Protein AF-A0A7S1EY66-F1 (afdb_monomer)

Secondary structure (DSSP, 8-state):
------SSS-----S-PPPHHHHHHHHHHT-SSGGGSPPHHHHTT-HHHHSSPPPHHHHHHHHHHHHHS--THHHHHHHHHHHHHHHHHHHHHHHHTTS-HHHHHHHHHHHHHHHHHHHHHHHHHHHHHHHHHH---PPTTEEEEEETTTTEEEEEETTT--EE-

InterPro domains:
  IPR001202 WW domain [PF00397] (139-165)
  IPR001202 WW domain [PS50020] (136-165)
  IPR001202 WW domain [cd00201] (139-165)
  IPR036020 WW domain superfamily [SSF51045] (133-165)

Structure (mmCIF, N/CA/C/O backbone):
data_AF-A0A7S1EY66-F1
#
_entry.id   AF-A0A7S1EY66-F1
#
loop_
_atom_site.group_PDB
_atom_site.id
_atom_site.type_symbol
_atom_site.label_atom_id
_atom_site.label_alt_id
_atom_site.label_comp_id
_atom_site.label_asym_id
_atom_site.label_entity_id
_atom_site.label_seq_id
_atom_site.pdbx_PDB_ins_code
_atom_site.Cartn_x
_atom_site.Cartn_y
_atom_site.Cartn_z
_atom_site.occupancy
_atom_site.B_iso_or_equiv
_atom_site.auth_seq_id
_atom_site.auth_comp_id
_atom_site.auth_asym_id
_atom_site.auth_atom_id
_atom_site.pdbx_PDB_model_num
ATOM 1 N N . ARG A 1 1 ? 8.248 25.871 8.140 1.00 44.91 1 ARG A N 1
ATOM 2 C CA . ARG A 1 1 ? 7.640 24.522 8.060 1.00 44.91 1 ARG A CA 1
ATOM 3 C C . ARG A 1 1 ? 8.169 23.702 9.238 1.00 44.91 1 ARG A C 1
ATOM 5 O O . ARG A 1 1 ? 9.308 23.267 9.178 1.00 44.91 1 ARG A O 1
ATOM 12 N N . ARG A 1 2 ? 7.429 23.618 10.353 1.00 37.56 2 ARG A N 1
ATOM 13 C CA . ARG A 1 2 ? 7.789 22.780 11.513 1.00 37.56 2 ARG A CA 1
ATOM 14 C C . ARG A 1 2 ? 6.821 21.605 11.521 1.00 37.56 2 ARG A C 1
ATOM 16 O O . ARG A 1 2 ? 5.632 21.820 11.729 1.00 37.56 2 ARG A O 1
ATOM 23 N N . TYR A 1 3 ? 7.317 20.418 11.208 1.00 44.78 3 TYR A N 1
ATOM 24 C CA . TYR A 1 3 ? 6.538 19.188 11.279 1.00 44.78 3 TYR A CA 1
ATOM 25 C C . TYR A 1 3 ? 6.654 18.614 12.699 1.00 44.78 3 TYR A C 1
ATOM 27 O O . TYR A 1 3 ? 7.705 18.726 13.323 1.00 44.78 3 TYR A O 1
ATOM 35 N N . PHE A 1 4 ? 5.522 18.107 13.187 1.00 41.47 4 PHE A N 1
ATOM 36 C CA . PHE A 1 4 ? 5.241 17.365 14.421 1.00 41.47 4 PHE A CA 1
ATOM 37 C C . PHE A 1 4 ? 6.438 17.034 15.330 1.00 41.47 4 PHE A C 1
ATOM 39 O O . PHE A 1 4 ? 7.284 16.210 14.998 1.00 41.47 4 PHE A O 1
ATOM 46 N N . VAL A 1 5 ? 6.448 17.641 16.520 1.00 44.03 5 VAL A N 1
ATOM 47 C CA . VAL A 1 5 ? 7.395 17.350 17.606 1.00 44.03 5 VAL A CA 1
ATOM 48 C C . VAL A 1 5 ? 6.599 16.847 18.811 1.00 44.03 5 VAL A C 1
ATOM 50 O O . VAL A 1 5 ? 6.367 17.594 19.755 1.00 44.03 5 VAL A O 1
ATOM 53 N N . SER A 1 6 ? 6.119 15.604 18.783 1.00 43.25 6 SER A N 1
ATOM 54 C CA . SER A 1 6 ? 5.822 14.885 20.030 1.00 43.25 6 SER A CA 1
ATOM 55 C C . SER A 1 6 ? 5.892 13.366 19.806 1.00 43.25 6 SER A C 1
ATOM 57 O O . SER A 1 6 ? 5.181 12.812 18.975 1.00 43.25 6 SER A O 1
ATOM 59 N N . GLY A 1 7 ? 6.823 12.714 20.511 1.00 45.84 7 GLY A N 1
ATOM 60 C CA . GLY A 1 7 ? 7.155 11.286 20.397 1.00 45.84 7 GLY A CA 1
ATOM 61 C C . GLY A 1 7 ? 8.660 11.076 20.194 1.00 45.84 7 GLY A C 1
ATOM 62 O O . GLY A 1 7 ? 9.190 11.483 19.169 1.00 45.84 7 GLY A O 1
ATOM 63 N N . GLU A 1 8 ? 9.343 10.537 21.211 1.00 49.53 8 GLU A N 1
ATOM 64 C CA . GLU A 1 8 ? 10.770 10.147 21.278 1.00 49.53 8 GLU A CA 1
ATOM 65 C C . GLU A 1 8 ? 11.685 10.564 20.109 1.00 49.53 8 GLU A C 1
ATOM 67 O O . GLU A 1 8 ? 12.127 9.742 19.313 1.00 49.53 8 GLU A O 1
ATOM 72 N N . GLY A 1 9 ? 12.014 11.860 20.055 1.00 50.16 9 GLY A N 1
ATOM 73 C CA . GLY A 1 9 ? 13.365 12.391 19.801 1.00 50.16 9 GLY A CA 1
ATOM 74 C C . GLY A 1 9 ? 14.103 12.037 18.505 1.00 50.16 9 GLY A C 1
ATOM 75 O O . GLY A 1 9 ? 15.208 12.529 18.300 1.00 50.16 9 GLY A O 1
ATOM 76 N N . SER A 1 10 ? 13.522 11.245 17.618 1.00 46.28 10 SER A N 1
ATOM 77 C CA . SER A 1 10 ? 14.057 10.939 16.304 1.00 46.28 10 SER A CA 1
ATOM 78 C C . SER A 1 10 ? 13.046 11.475 15.312 1.00 46.28 10 SER A C 1
ATOM 80 O O . SER A 1 10 ? 11.992 10.870 15.121 1.00 46.28 10 SER A O 1
ATOM 82 N N . CYS A 1 11 ? 13.338 12.609 14.665 1.00 49.66 11 CYS A N 1
ATOM 83 C CA . CYS A 1 11 ? 12.651 12.926 13.417 1.00 49.66 11 CYS A CA 1
ATOM 84 C C . CYS A 1 11 ? 12.774 11.670 12.563 1.00 49.66 11 CYS A C 1
ATOM 86 O O . CYS A 1 11 ? 13.903 11.268 12.270 1.00 49.66 11 CYS A O 1
ATOM 88 N N . ALA A 1 12 ? 11.652 11.017 12.238 1.00 48.66 12 ALA A N 1
ATOM 89 C CA . ALA A 1 12 ? 11.673 9.894 11.323 1.00 48.66 12 ALA A CA 1
ATOM 90 C C . ALA A 1 12 ? 12.436 10.395 10.104 1.00 48.66 12 ALA A C 1
ATOM 92 O O . ALA A 1 12 ? 11.969 11.308 9.415 1.00 48.66 12 ALA A O 1
ATOM 93 N N . ASN A 1 13 ? 13.654 9.880 9.915 1.00 46.34 13 ASN A N 1
ATOM 94 C CA . ASN A 1 13 ? 14.534 10.256 8.822 1.00 46.34 13 ASN A CA 1
ATOM 95 C C . ASN A 1 13 ? 13.969 9.578 7.576 1.00 46.34 13 ASN A C 1
ATOM 97 O O . ASN A 1 13 ? 14.531 8.652 6.994 1.00 46.34 13 ASN A O 1
ATOM 101 N N . SER A 1 14 ? 12.744 9.972 7.250 1.00 53.84 14 SER A N 1
ATOM 102 C CA . SER A 1 14 ? 12.086 9.624 6.030 1.00 53.84 14 SER A CA 1
ATOM 103 C C . SER A 1 14 ? 12.863 10.413 4.998 1.00 53.84 14 SER A C 1
ATOM 105 O O . SER A 1 14 ? 12.730 11.624 4.858 1.00 53.84 14 SER A O 1
ATOM 107 N N . LYS A 1 15 ? 13.690 9.703 4.236 1.00 58.53 15 LYS A N 1
ATOM 108 C CA . LYS A 1 15 ? 14.275 10.196 2.981 1.00 58.53 15 LYS A CA 1
ATOM 109 C C . LYS A 1 15 ? 13.200 10.646 1.966 1.00 58.53 15 LYS A C 1
ATOM 111 O O . LYS A 1 15 ? 13.515 10.927 0.817 1.00 58.53 15 LYS A O 1
ATOM 116 N N . PHE A 1 16 ? 11.933 10.664 2.371 1.00 61.19 16 PHE A N 1
ATOM 117 C CA . PHE A 1 16 ? 10.742 10.809 1.570 1.00 61.19 16 PHE A CA 1
ATOM 118 C C . PHE A 1 16 ? 9.859 11.845 2.253 1.00 61.19 16 PHE A C 1
ATOM 120 O O . PHE A 1 16 ? 9.247 11.584 3.285 1.00 61.19 16 PHE A O 1
ATOM 127 N N . VAL A 1 17 ? 9.822 13.033 1.667 1.00 70.94 17 VAL A N 1
ATOM 128 C CA . VAL A 1 17 ? 8.872 14.076 2.041 1.00 70.94 17 VAL A CA 1
ATOM 129 C C . VAL A 1 17 ? 7.614 13.850 1.207 1.00 70.94 17 VAL A C 1
ATOM 131 O O . VAL A 1 17 ? 7.711 13.613 0.002 1.00 70.94 17 VAL A O 1
ATOM 134 N N . LEU A 1 18 ? 6.438 13.890 1.836 1.00 79.75 18 LEU A N 1
ATOM 135 C CA . LEU A 1 18 ? 5.172 13.870 1.101 1.00 79.75 18 LEU A CA 1
ATOM 136 C C . LEU A 1 18 ? 5.072 15.133 0.233 1.00 79.75 18 LEU A C 1
ATOM 138 O O . LEU A 1 18 ? 5.366 16.235 0.701 1.00 79.75 18 LEU A O 1
ATOM 142 N N . THR A 1 19 ? 4.672 14.969 -1.024 1.00 84.00 19 THR A N 1
ATOM 143 C CA . THR A 1 19 ? 4.481 16.074 -1.971 1.00 84.00 19 THR A CA 1
ATOM 144 C C . THR A 1 19 ? 3.269 16.924 -1.585 1.00 84.00 19 THR A C 1
ATOM 146 O O . THR A 1 19 ? 2.367 16.457 -0.887 1.00 84.00 19 THR A O 1
ATOM 149 N N . GLU A 1 20 ? 3.212 18.173 -2.053 1.00 89.06 20 GLU A N 1
ATOM 150 C CA . GLU A 1 20 ? 2.045 19.048 -1.838 1.00 89.06 20 GLU A CA 1
ATOM 151 C C . GLU A 1 20 ? 0.770 18.427 -2.435 1.00 89.06 20 GLU A C 1
ATOM 153 O O . GLU A 1 20 ? -0.264 18.391 -1.774 1.00 89.06 20 GLU A O 1
ATOM 158 N N . SER A 1 21 ? 0.897 17.759 -3.588 1.00 89.31 21 SER A N 1
ATOM 159 C CA . SER A 1 21 ? -0.175 16.980 -4.219 1.00 89.31 21 SER A CA 1
ATOM 160 C C . SER A 1 21 ? -0.732 15.859 -3.324 1.00 89.31 21 SER A C 1
ATOM 162 O O . SER A 1 21 ? -1.913 15.527 -3.411 1.00 89.31 21 SER A O 1
ATOM 164 N N . CYS A 1 22 ? 0.078 15.279 -2.431 1.00 89.31 22 CYS A N 1
ATOM 165 C CA . CYS A 1 22 ? -0.399 14.295 -1.457 1.00 89.31 22 CYS A CA 1
ATOM 166 C C . CYS A 1 22 ? -1.317 14.946 -0.417 1.00 89.31 22 CYS A C 1
ATOM 168 O O . CYS A 1 22 ? -2.377 14.414 -0.090 1.00 89.31 22 CYS A O 1
ATOM 170 N N . PHE A 1 23 ? -0.925 16.115 0.094 1.00 92.00 23 PHE A N 1
ATOM 171 C CA . PHE A 1 23 ? -1.721 16.841 1.080 1.00 92.00 23 PHE A CA 1
ATOM 172 C C . PHE A 1 23 ? -3.028 17.364 0.485 1.00 92.00 23 PHE A C 1
ATOM 174 O O . PHE A 1 23 ? -4.051 17.289 1.161 1.00 92.00 23 PHE A O 1
ATOM 181 N N . ASP A 1 24 ? -3.024 17.798 -0.776 1.00 93.69 24 ASP A N 1
ATOM 182 C CA . ASP A 1 24 ? -4.243 18.198 -1.487 1.00 93.69 24 ASP A CA 1
ATOM 183 C C . ASP A 1 24 ? -5.232 17.029 -1.617 1.00 93.69 24 ASP A C 1
ATOM 185 O O . ASP A 1 24 ? -6.419 17.165 -1.299 1.00 93.69 24 ASP A O 1
ATOM 189 N N . LEU A 1 25 ? -4.732 15.843 -1.990 1.00 94.12 25 LEU A N 1
ATOM 190 C CA . LEU A 1 25 ? -5.535 14.621 -2.057 1.00 94.12 25 LEU A CA 1
ATOM 191 C C . LEU A 1 25 ? -6.147 14.277 -0.690 1.00 94.12 25 LEU A C 1
ATOM 193 O O . LEU A 1 25 ? -7.350 14.018 -0.586 1.00 94.12 25 LEU A O 1
ATOM 197 N N . LEU A 1 26 ? -5.324 14.284 0.364 1.00 94.25 26 LEU A N 1
ATOM 198 C CA . LEU A 1 26 ? -5.771 13.995 1.729 1.00 94.25 26 LEU A CA 1
ATOM 199 C C . LEU A 1 26 ? -6.780 15.035 2.229 1.00 94.25 26 LEU A C 1
ATOM 201 O O . LEU A 1 26 ? -7.754 14.668 2.884 1.00 94.25 26 LEU A O 1
ATOM 205 N N . GLY A 1 27 ? -6.596 16.310 1.884 1.00 95.31 27 GLY A N 1
ATOM 206 C CA . GLY A 1 27 ? -7.533 17.384 2.207 1.00 95.31 27 GLY A CA 1
ATOM 207 C C . GLY A 1 27 ? -8.917 17.146 1.603 1.00 95.31 27 GLY A C 1
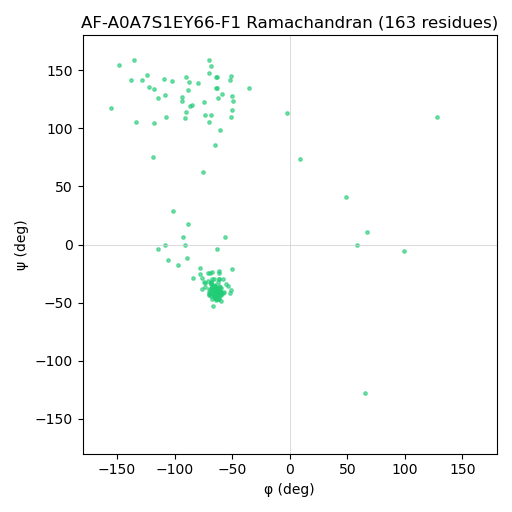ATOM 208 O O . GLY A 1 27 ? -9.924 17.271 2.300 1.00 95.31 27 GLY A O 1
ATOM 209 N N . GLY A 1 28 ? -8.978 16.713 0.340 1.00 94.94 28 GLY A N 1
ATOM 210 C CA . GLY A 1 28 ? -10.239 16.333 -0.305 1.00 94.94 28 GLY A CA 1
ATOM 211 C C . GLY A 1 28 ? -10.901 15.113 0.347 1.00 94.94 28 GLY A C 1
ATOM 212 O O . GLY A 1 28 ? -12.114 15.099 0.570 1.00 94.94 28 GLY A O 1
ATOM 213 N N . LEU A 1 29 ? -10.112 14.093 0.696 1.00 95.56 29 LEU A N 1
ATOM 214 C CA . LEU A 1 29 ? -10.599 12.879 1.363 1.00 95.56 29 LEU A CA 1
ATOM 215 C C . LEU A 1 29 ? -11.179 13.153 2.753 1.00 95.56 29 LEU A C 1
A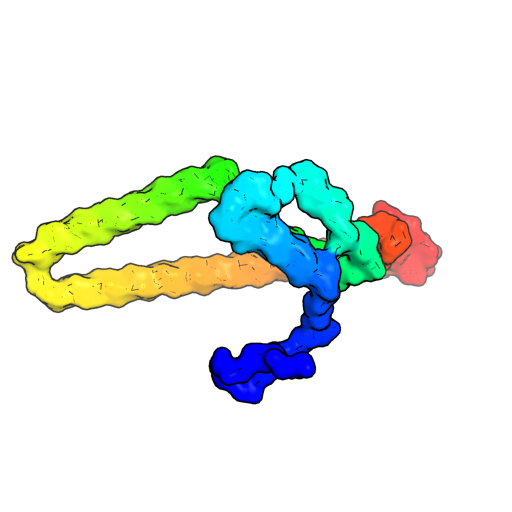TOM 217 O O . LEU A 1 29 ? -12.252 12.642 3.086 1.00 95.56 29 LEU A O 1
ATOM 221 N N . PHE A 1 30 ? -10.488 13.971 3.546 1.00 95.94 30 PHE A N 1
ATOM 222 C CA . PHE A 1 30 ? -10.850 14.276 4.929 1.00 95.94 30 PHE A CA 1
ATOM 223 C C . PHE A 1 30 ? -11.810 15.461 5.077 1.00 95.94 30 PHE A C 1
ATOM 225 O O . PHE A 1 30 ? -11.984 15.979 6.180 1.00 95.94 30 PHE A O 1
ATOM 232 N N . SER A 1 31 ? -12.492 15.861 4.001 1.00 95.12 31 SER A N 1
ATOM 233 C CA . SER A 1 31 ? -13.578 16.835 4.100 1.00 95.12 31 SER A CA 1
ATOM 234 C C . SER A 1 31 ? -14.680 16.334 5.047 1.00 95.12 31 SER A C 1
ATOM 236 O O . SER A 1 31 ? -15.164 15.198 4.928 1.00 95.12 31 SER A O 1
ATOM 238 N N . LEU A 1 32 ? -15.062 17.196 6.000 1.00 94.94 32 LEU A N 1
ATOM 239 C CA . LEU A 1 32 ? -16.105 16.930 6.998 1.00 94.94 32 LEU A CA 1
ATOM 240 C C . LEU A 1 32 ? -17.496 16.851 6.364 1.00 94.94 32 LEU A C 1
ATOM 242 O O . LEU A 1 32 ? -18.345 16.099 6.835 1.00 94.94 32 LEU A O 1
ATOM 246 N N . CYS A 1 33 ? -17.724 17.612 5.292 1.00 96.50 33 CYS A N 1
ATOM 247 C CA . CYS A 1 33 ? -18.972 17.569 4.545 1.00 96.50 33 CYS A CA 1
ATOM 248 C C . CYS A 1 33 ? -18.896 16.465 3.476 1.00 96.50 33 CYS A C 1
ATOM 250 O O . CYS A 1 33 ? -18.055 16.558 2.574 1.00 96.50 33 CYS A O 1
ATOM 252 N N . PRO A 1 34 ? -19.775 15.447 3.516 1.00 95.94 34 PRO A N 1
ATOM 253 C CA . PRO A 1 34 ? -19.770 14.367 2.531 1.00 95.94 34 PRO A CA 1
ATOM 254 C C . PRO A 1 34 ? -20.027 14.851 1.101 1.00 95.94 34 PRO A C 1
ATOM 256 O O . PRO A 1 34 ? -19.510 14.257 0.160 1.00 95.94 34 PRO A O 1
ATOM 259 N N . GLU A 1 35 ? -20.791 15.934 0.936 1.00 96.19 35 GLU A N 1
ATOM 260 C CA . GLU A 1 35 ? -21.136 16.493 -0.378 1.00 96.19 35 GLU A CA 1
ATOM 261 C C . GLU A 1 35 ? -19.924 17.089 -1.103 1.00 96.19 35 GLU A C 1
ATOM 263 O O . GLU A 1 35 ? -19.856 17.046 -2.328 1.00 96.19 35 GLU A O 1
ATOM 268 N N . TYR A 1 36 ? -18.941 17.590 -0.350 1.00 95.25 36 TYR A N 1
ATOM 269 C CA . TYR A 1 36 ? -17.693 18.126 -0.899 1.00 95.25 36 TYR A CA 1
ATOM 270 C C . TYR A 1 36 ? -16.590 17.073 -1.013 1.00 95.25 36 TYR A C 1
ATOM 272 O O . TYR A 1 36 ? -15.486 17.391 -1.456 1.00 95.25 36 TYR A O 1
ATOM 280 N N . ARG A 1 37 ? -16.848 15.823 -0.607 1.00 97.44 37 ARG A N 1
ATOM 281 C CA . ARG A 1 37 ? -15.866 14.752 -0.752 1.00 97.44 37 ARG A CA 1
ATOM 282 C C . ARG A 1 37 ? -15.797 14.336 -2.228 1.00 97.44 37 ARG A C 1
ATOM 284 O O . ARG A 1 37 ? -16.814 13.909 -2.779 1.00 97.44 37 ARG A O 1
ATOM 291 N N . PRO A 1 38 ? -14.618 14.394 -2.873 1.00 95.88 38 PRO A N 1
ATOM 292 C CA . PRO A 1 38 ? -14.490 13.993 -4.265 1.00 95.88 38 PRO A CA 1
ATOM 293 C C . PRO A 1 38 ? -14.820 12.510 -4.421 1.00 95.88 38 PRO A C 1
ATOM 295 O O . PRO A 1 38 ? -14.484 11.691 -3.558 1.00 95.88 38 PRO A O 1
ATOM 298 N N . ARG A 1 39 ? -15.446 12.142 -5.542 1.00 97.00 39 ARG A N 1
ATOM 299 C CA . ARG A 1 39 ? -15.782 10.739 -5.811 1.00 97.00 39 ARG A CA 1
ATOM 300 C C . ARG A 1 39 ? -14.513 9.928 -6.052 1.00 97.00 39 ARG A C 1
ATOM 302 O O . ARG A 1 39 ? -13.533 10.442 -6.584 1.00 97.00 39 ARG A O 1
ATOM 309 N N . ALA A 1 40 ? -14.565 8.624 -5.779 1.00 93.38 40 ALA A N 1
ATOM 310 C CA . ALA A 1 40 ? -13.422 7.727 -5.981 1.00 93.38 40 ALA A CA 1
ATOM 311 C C . ALA A 1 40 ? -12.817 7.837 -7.397 1.00 93.38 40 ALA A C 1
ATOM 313 O O . ALA A 1 40 ? -11.603 7.927 -7.546 1.00 93.38 40 ALA A O 1
ATOM 314 N N . ARG A 1 41 ? -13.662 7.926 -8.436 1.00 92.44 41 ARG A N 1
ATOM 315 C CA . ARG A 1 41 ? -13.217 8.095 -9.833 1.00 92.44 41 ARG A CA 1
ATOM 316 C C . ARG A 1 41 ? -12.437 9.393 -10.081 1.00 92.44 41 ARG A C 1
ATOM 318 O O . ARG A 1 41 ? -11.538 9.406 -10.907 1.00 92.44 41 ARG A O 1
ATOM 325 N N . GLU A 1 42 ? -12.807 10.480 -9.405 1.00 93.94 42 GLU A N 1
ATOM 326 C CA . GLU A 1 42 ? -12.163 11.790 -9.557 1.00 93.94 42 GLU A CA 1
ATOM 327 C C . GLU A 1 42 ? -10.818 11.788 -8.835 1.00 93.94 42 GLU A C 1
ATOM 329 O O . GLU A 1 42 ? -9.833 12.287 -9.368 1.00 93.94 42 GLU A O 1
ATOM 334 N N . GLN A 1 43 ? -10.750 11.132 -7.676 1.00 92.88 43 GLN A N 1
ATOM 335 C CA . GLN A 1 43 ? -9.503 10.988 -6.933 1.00 92.88 43 GLN A CA 1
ATOM 336 C C . GLN A 1 43 ? -8.476 10.100 -7.626 1.00 92.88 43 GLN A C 1
ATOM 338 O O . GLN A 1 43 ? -7.289 10.391 -7.548 1.00 92.88 43 GLN A O 1
ATOM 343 N N . LEU A 1 44 ? -8.901 9.055 -8.342 1.00 88.38 44 LEU A N 1
ATOM 344 C CA . LEU A 1 44 ? -7.976 8.235 -9.134 1.00 88.38 44 LEU A CA 1
ATOM 345 C C . LEU A 1 44 ? -7.265 9.038 -10.236 1.00 88.38 44 LEU A C 1
ATOM 347 O O . LEU A 1 44 ? -6.177 8.655 -10.657 1.00 88.38 44 LEU A O 1
ATOM 351 N N . ASN A 1 45 ? -7.845 10.164 -10.661 1.00 92.31 45 ASN A N 1
ATOM 352 C CA . ASN A 1 45 ? -7.244 11.089 -11.621 1.00 92.31 45 ASN A CA 1
ATOM 353 C C . ASN A 1 45 ? -6.452 12.225 -10.945 1.00 92.31 45 ASN A C 1
ATOM 355 O O . ASN A 1 45 ? -6.032 13.159 -11.626 1.00 92.31 45 ASN A O 1
ATOM 359 N N . HIS A 1 46 ? -6.272 12.190 -9.619 1.00 93.81 46 HIS A N 1
ATOM 360 C CA . HIS A 1 46 ? -5.551 13.232 -8.891 1.00 93.81 46 HIS A CA 1
ATOM 361 C C . HIS A 1 46 ? -4.078 13.284 -9.316 1.00 93.81 46 HIS A C 1
ATOM 363 O O . HIS A 1 46 ? -3.442 12.251 -9.539 1.00 93.81 46 HIS A O 1
ATOM 369 N N . THR A 1 47 ? -3.512 14.493 -9.364 1.00 90.94 47 THR A N 1
ATOM 370 C CA . THR A 1 47 ? -2.129 14.748 -9.805 1.00 90.94 47 THR A CA 1
ATOM 371 C C . THR A 1 47 ? -1.108 13.909 -9.045 1.00 90.94 47 THR A C 1
ATOM 373 O O . THR A 1 47 ? -0.172 13.396 -9.652 1.00 90.94 47 THR A O 1
ATOM 376 N N . TRP A 1 48 ? -1.351 13.676 -7.754 1.00 88.38 48 TRP A N 1
ATOM 377 C CA . TRP A 1 48 ? -0.553 12.796 -6.895 1.00 88.38 48 TRP A CA 1
ATOM 378 C C . TRP A 1 48 ? -0.311 11.395 -7.484 1.00 88.38 48 TRP A C 1
ATOM 380 O O . TRP A 1 48 ? 0.795 10.874 -7.387 1.00 88.38 48 TRP A O 1
ATOM 390 N N . PHE A 1 49 ? -1.307 10.792 -8.146 1.00 85.56 49 PHE A N 1
ATOM 391 C CA . PHE A 1 49 ? -1.156 9.473 -8.778 1.00 85.56 49 PHE A CA 1
ATOM 392 C C . PHE A 1 49 ? -0.399 9.526 -10.111 1.00 85.56 49 PHE A C 1
ATOM 394 O O . PHE A 1 49 ? 0.117 8.510 -10.579 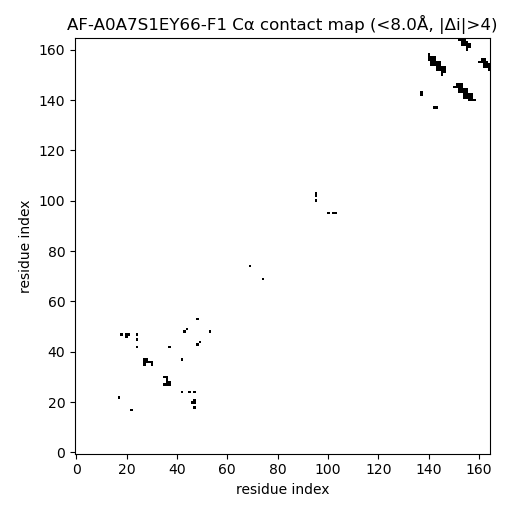1.00 85.56 49 PHE A O 1
ATOM 401 N N . THR A 1 50 ? -0.342 10.701 -10.737 1.00 82.75 50 THR A N 1
ATOM 402 C CA . THR A 1 50 ? 0.329 10.920 -12.028 1.00 82.75 50 THR A CA 1
ATOM 403 C C . THR A 1 50 ? 1.748 11.471 -11.886 1.00 82.75 50 THR A C 1
ATOM 405 O O . THR A 1 50 ? 2.539 11.374 -12.827 1.00 82.75 50 THR A O 1
ATOM 408 N N . GLU A 1 51 ? 2.090 12.024 -10.721 1.00 79.19 51 GLU A N 1
ATOM 409 C CA . GLU A 1 51 ? 3.397 12.603 -10.430 1.00 79.19 51 GLU A CA 1
ATOM 410 C C . GLU A 1 51 ? 4.456 11.489 -10.376 1.00 79.19 51 GLU A C 1
ATOM 412 O O . GLU A 1 51 ? 4.453 10.612 -9.509 1.00 79.19 51 GLU A O 1
ATOM 417 N N . LYS A 1 52 ? 5.359 11.478 -11.364 1.00 69.75 52 LYS A N 1
ATOM 418 C CA . LYS A 1 52 ? 6.527 10.593 -11.369 1.00 69.75 52 LYS A CA 1
ATOM 419 C C . LYS A 1 52 ? 7.712 11.286 -10.682 1.00 69.75 52 LYS A C 1
ATOM 421 O O . LYS A 1 52 ? 7.931 12.464 -10.946 1.00 69.75 52 LYS A O 1
ATOM 426 N N . PRO A 1 53 ? 8.561 10.544 -9.950 1.00 62.38 53 PRO A N 1
ATOM 427 C CA . PRO A 1 53 ? 8.440 9.123 -9.645 1.00 62.38 53 PRO A CA 1
ATOM 428 C C . PRO A 1 53 ? 7.732 8.898 -8.302 1.00 62.38 53 PRO A C 1
ATOM 430 O O . PRO A 1 53 ? 8.199 9.371 -7.268 1.00 62.38 53 PRO A O 1
ATOM 433 N N . MET A 1 54 ? 6.676 8.069 -8.293 1.00 63.00 54 MET A N 1
ATOM 434 C CA . MET A 1 54 ? 6.358 7.322 -7.073 1.00 63.00 54 MET A CA 1
ATOM 435 C C . MET A 1 54 ? 7.654 6.638 -6.621 1.00 63.00 54 MET A C 1
ATOM 437 O O . MET A 1 54 ? 8.283 5.969 -7.452 1.00 63.00 54 MET A O 1
ATOM 441 N N . PRO A 1 55 ? 8.074 6.805 -5.359 1.00 68.25 55 PRO A N 1
ATOM 442 C CA . PRO A 1 55 ? 9.305 6.200 -4.879 1.00 68.25 55 PRO A CA 1
ATOM 443 C C . PRO A 1 55 ? 9.331 4.701 -5.187 1.00 68.25 55 PRO A C 1
ATOM 445 O O . PRO A 1 55 ? 8.303 4.034 -5.071 1.00 68.25 55 PRO A O 1
ATOM 448 N N . GLU A 1 56 ? 10.488 4.150 -5.561 1.00 63.16 56 GLU A N 1
ATOM 449 C CA . GLU A 1 56 ? 10.598 2.725 -5.922 1.00 63.16 56 GLU A CA 1
ATOM 450 C C . GLU A 1 56 ? 10.081 1.802 -4.806 1.00 63.16 56 GLU A C 1
ATOM 452 O O . GLU A 1 56 ? 9.404 0.813 -5.087 1.00 63.16 56 GLU A O 1
ATOM 457 N N . TRP A 1 57 ? 10.268 2.198 -3.538 1.00 68.44 57 TRP A N 1
ATOM 458 C CA . TRP A 1 57 ? 9.747 1.469 -2.377 1.00 68.44 57 TRP A CA 1
ATOM 459 C C . TRP A 1 57 ? 8.223 1.365 -2.346 1.00 68.44 57 TRP A C 1
ATOM 461 O O . TRP A 1 57 ? 7.696 0.447 -1.726 1.00 68.44 57 TRP A O 1
ATOM 471 N N . HIS A 1 58 ? 7.497 2.279 -2.991 1.00 68.00 58 HIS A N 1
ATOM 472 C CA . HIS A 1 58 ? 6.040 2.299 -2.958 1.00 68.00 58 HIS A CA 1
ATOM 473 C C . HIS A 1 58 ? 5.471 1.037 -3.618 1.00 68.00 58 HIS A C 1
ATOM 475 O O . HIS A 1 58 ? 4.581 0.400 -3.065 1.00 68.00 58 HIS A O 1
ATOM 481 N N . LYS A 1 59 ? 6.034 0.601 -4.753 1.00 68.50 59 LYS A N 1
ATOM 482 C CA . LYS A 1 59 ? 5.600 -0.639 -5.418 1.00 68.50 59 LYS A CA 1
ATOM 483 C C . LYS A 1 59 ? 5.830 -1.863 -4.534 1.00 68.50 59 LYS A C 1
ATOM 485 O O . LYS A 1 59 ? 4.916 -2.665 -4.360 1.00 68.50 59 LYS A O 1
ATOM 490 N N . ASP A 1 60 ? 7.016 -1.965 -3.942 1.00 67.94 60 ASP A N 1
ATOM 491 C CA . ASP A 1 60 ? 7.391 -3.104 -3.100 1.00 67.94 60 ASP A CA 1
ATOM 492 C C . ASP A 1 60 ? 6.602 -3.135 -1.789 1.00 67.94 60 ASP A C 1
ATOM 494 O O . ASP A 1 60 ? 6.194 -4.200 -1.329 1.00 67.94 60 ASP A O 1
ATOM 498 N N . HIS A 1 61 ? 6.352 -1.970 -1.189 1.00 68.81 61 HIS A N 1
ATOM 499 C CA . HIS A 1 61 ? 5.581 -1.858 0.041 1.00 68.81 61 HIS A CA 1
ATOM 500 C C . HIS A 1 61 ? 4.120 -2.240 -0.189 1.00 68.81 61 HIS A C 1
ATOM 502 O O . HIS A 1 61 ? 3.595 -3.074 0.543 1.00 68.81 61 HIS A O 1
ATOM 508 N N . TRP A 1 62 ? 3.480 -1.729 -1.245 1.00 66.56 62 TRP A N 1
ATOM 509 C CA . TRP A 1 62 ? 2.114 -2.138 -1.573 1.00 66.56 62 TRP A CA 1
ATOM 510 C C . TRP A 1 62 ? 2.033 -3.610 -1.975 1.00 66.56 62 TRP A C 1
ATOM 512 O O . TRP A 1 62 ? 1.072 -4.270 -1.593 1.00 66.56 62 TRP A O 1
ATOM 522 N N . ALA A 1 63 ? 3.030 -4.165 -2.669 1.00 70.94 63 ALA A N 1
ATOM 523 C CA . ALA A 1 63 ? 3.073 -5.598 -2.966 1.00 70.94 63 ALA A CA 1
ATOM 524 C C . ALA A 1 63 ? 3.132 -6.451 -1.685 1.00 70.94 63 ALA A C 1
ATOM 526 O O . ALA A 1 63 ? 2.383 -7.418 -1.564 1.00 70.94 63 ALA A O 1
ATOM 527 N N . LYS A 1 64 ? 3.951 -6.058 -0.700 1.00 69.88 64 LYS A N 1
ATOM 528 C CA . LYS A 1 64 ? 4.026 -6.734 0.607 1.00 69.88 64 LYS A CA 1
ATOM 529 C C . LYS A 1 64 ? 2.731 -6.583 1.403 1.00 69.88 64 LYS A C 1
ATOM 531 O O . LYS A 1 64 ? 2.114 -7.582 1.755 1.00 69.88 64 LYS A O 1
ATOM 536 N N . VAL A 1 65 ? 2.249 -5.355 1.584 1.00 67.50 65 VAL A N 1
ATOM 537 C CA . VAL A 1 65 ? 1.029 -5.068 2.357 1.00 67.50 65 VAL A CA 1
ATOM 538 C C . VAL A 1 65 ? -0.194 -5.750 1.741 1.00 67.50 65 VAL A C 1
ATOM 540 O O . VAL A 1 65 ? -1.021 -6.311 2.449 1.00 67.50 65 VAL A O 1
ATOM 543 N N . THR A 1 66 ? -0.314 -5.773 0.412 1.00 64.88 66 THR A N 1
ATOM 544 C CA . THR A 1 66 ? -1.435 -6.469 -0.240 1.00 64.88 66 THR A CA 1
ATOM 545 C C . THR A 1 66 ? -1.347 -7.988 -0.156 1.00 64.88 66 THR A C 1
ATOM 547 O O . THR A 1 66 ? -2.395 -8.626 -0.220 1.00 64.88 66 THR A O 1
ATOM 550 N N . SER A 1 67 ? -0.148 -8.557 0.009 1.00 68.56 67 SER A N 1
ATOM 551 C CA . SER A 1 67 ? 0.032 -9.986 0.290 1.00 68.56 67 SER A CA 1
ATOM 552 C C . SER A 1 67 ? -0.247 -10.352 1.751 1.00 68.56 67 SER A C 1
ATOM 554 O O . SER A 1 67 ? -0.632 -11.483 2.029 1.00 68.56 67 SER A O 1
ATOM 556 N N . GLU A 1 68 ? -0.099 -9.396 2.671 1.00 67.69 68 GLU A N 1
ATOM 557 C CA . GLU A 1 68 ? -0.355 -9.586 4.103 1.00 67.69 68 GLU A CA 1
ATOM 558 C C . GLU A 1 68 ? -1.831 -9.418 4.476 1.00 67.69 68 GLU A C 1
ATOM 560 O O . GLU A 1 68 ? -2.287 -10.039 5.433 1.00 67.69 68 GLU A O 1
ATOM 565 N N . ILE A 1 69 ? -2.596 -8.607 3.736 1.00 65.56 69 ILE A N 1
ATOM 566 C CA . ILE A 1 69 ? -4.036 -8.444 3.974 1.00 65.56 69 ILE A CA 1
ATOM 567 C C . ILE A 1 69 ? -4.761 -9.708 3.479 1.00 65.56 69 ILE A C 1
ATOM 569 O O . ILE A 1 69 ? -4.844 -9.908 2.263 1.00 65.56 69 ILE A O 1
ATOM 573 N N . PRO A 1 70 ? -5.340 -10.542 4.368 1.00 60.75 70 PRO A N 1
ATOM 574 C CA . PRO A 1 70 ? -6.082 -11.728 3.955 1.00 60.75 70 PRO A CA 1
ATOM 575 C C . PRO A 1 70 ? -7.287 -11.296 3.115 1.00 60.75 70 PRO A C 1
ATOM 577 O O . PRO A 1 70 ? -8.082 -10.456 3.545 1.00 60.75 70 PRO A O 1
ATOM 580 N N . ARG A 1 71 ? -7.438 -11.839 1.905 1.00 61.50 71 ARG A N 1
ATOM 581 C CA . ARG A 1 71 ? -8.554 -11.503 1.006 1.00 61.50 71 ARG A CA 1
ATOM 582 C C . ARG A 1 71 ? -9.524 -12.675 0.884 1.00 61.50 71 ARG A C 1
ATOM 584 O O . ARG A 1 71 ? -9.110 -13.824 0.802 1.00 61.50 71 ARG A O 1
ATOM 591 N N . GLY A 1 72 ? -10.820 -12.369 0.813 1.00 71.31 72 GLY A N 1
ATOM 592 C CA . GLY A 1 72 ? -11.869 -13.355 0.530 1.00 71.31 72 GLY A CA 1
ATOM 593 C C . GLY A 1 72 ? -12.021 -14.420 1.621 1.00 71.31 72 GLY A C 1
ATOM 594 O O . GLY A 1 72 ? -12.181 -14.088 2.797 1.00 71.31 72 GLY A O 1
ATOM 595 N N . ASP A 1 73 ? -11.981 -15.693 1.218 1.00 56.75 73 ASP A N 1
ATOM 596 C CA . ASP A 1 73 ? -12.213 -16.850 2.094 1.00 56.75 73 ASP A CA 1
ATOM 597 C C . ASP A 1 73 ? -11.199 -16.963 3.239 1.00 56.75 73 ASP A C 1
ATOM 599 O O . ASP A 1 73 ? -11.564 -17.411 4.326 1.00 56.75 73 ASP A O 1
ATOM 603 N N . ASP A 1 74 ? -9.962 -16.493 3.057 1.00 61.19 74 ASP A N 1
ATOM 604 C CA . ASP A 1 74 ? -8.943 -16.518 4.116 1.00 61.19 74 ASP A CA 1
ATOM 605 C C . ASP A 1 74 ? -9.282 -15.557 5.264 1.00 61.19 74 ASP A C 1
ATOM 607 O O . ASP A 1 74 ? -9.045 -15.863 6.433 1.00 61.19 74 ASP A O 1
ATOM 611 N N . MET A 1 75 ? -9.930 -14.427 4.960 1.00 59.91 75 MET A N 1
ATOM 612 C CA . MET A 1 75 ? -10.434 -13.508 5.985 1.00 59.91 75 MET A CA 1
ATOM 613 C C . MET A 1 75 ? -11.586 -14.147 6.780 1.00 59.91 75 MET A C 1
ATOM 615 O O . MET A 1 75 ? -11.710 -13.963 7.994 1.00 59.91 75 MET A O 1
ATOM 619 N N . ARG A 1 76 ? -12.423 -14.935 6.093 1.00 62.12 76 ARG A N 1
ATOM 620 C CA . ARG A 1 76 ? -13.565 -15.636 6.687 1.00 62.12 76 ARG A CA 1
ATOM 621 C C . ARG A 1 76 ? -13.108 -16.776 7.601 1.00 62.12 76 ARG A C 1
ATOM 623 O O . ARG A 1 76 ? -13.593 -16.894 8.719 1.00 62.12 76 ARG A O 1
ATOM 630 N N . ARG A 1 77 ? -12.089 -17.535 7.193 1.00 65.50 77 ARG A N 1
ATOM 631 C CA . ARG A 1 77 ? -11.461 -18.561 8.044 1.00 65.50 77 ARG A CA 1
ATOM 632 C C . ARG A 1 77 ? -10.769 -17.952 9.258 1.00 65.50 77 ARG A C 1
ATOM 634 O O . ARG A 1 77 ? -10.946 -18.448 10.364 1.00 65.50 77 ARG A O 1
ATOM 641 N N . HIS A 1 78 ? -10.047 -16.843 9.084 1.00 65.44 78 HIS A N 1
ATOM 642 C CA . HIS A 1 78 ? -9.390 -16.173 10.207 1.00 65.44 78 HIS A CA 1
ATOM 643 C C . HIS A 1 78 ? -10.405 -15.641 11.230 1.00 65.44 78 HIS A C 1
ATOM 645 O O . HIS A 1 78 ? -10.170 -15.720 12.432 1.00 65.44 78 HIS A O 1
ATOM 651 N N . THR A 1 79 ? -11.547 -15.114 10.776 1.00 67.00 79 THR A N 1
ATOM 652 C CA . THR A 1 79 ? -12.628 -14.669 11.672 1.00 67.00 79 THR A CA 1
ATOM 653 C C . THR A 1 79 ? -13.328 -15.840 12.363 1.00 67.00 79 THR A C 1
ATOM 655 O O . THR A 1 79 ? -13.616 -15.761 13.553 1.00 67.00 79 THR A O 1
ATOM 658 N N . GLU A 1 80 ? -13.543 -16.965 11.683 1.00 74.69 80 GLU A N 1
ATOM 659 C CA . GLU A 1 80 ? -14.095 -18.173 12.310 1.00 74.69 80 GLU A CA 1
ATOM 660 C C . GLU A 1 80 ? -13.146 -18.774 13.359 1.00 74.69 80 GLU A C 1
ATOM 662 O O . GLU A 1 80 ? -13.587 -19.135 14.454 1.00 74.69 80 GLU A O 1
ATOM 667 N N . GLU A 1 81 ? -11.841 -18.820 13.079 1.00 73.25 81 GLU A N 1
ATOM 668 C CA . GLU A 1 81 ? -10.823 -19.285 14.026 1.00 73.25 81 GLU A CA 1
ATOM 669 C C . GLU A 1 81 ? -10.718 -18.369 15.251 1.00 73.25 81 GLU A C 1
ATOM 671 O O . GLU A 1 81 ? -10.709 -18.860 16.384 1.00 73.25 81 GLU A O 1
ATOM 676 N N . THR A 1 82 ? -10.705 -17.044 15.066 1.00 74.69 82 THR A N 1
ATOM 677 C CA . THR A 1 82 ? -10.675 -16.105 16.198 1.00 74.69 82 THR A CA 1
ATOM 678 C C . THR A 1 82 ? -11.953 -16.178 17.026 1.00 74.69 82 THR A C 1
ATOM 680 O O . THR A 1 82 ? -11.879 -16.207 18.254 1.00 74.69 82 THR A O 1
ATOM 683 N N . HIS A 1 83 ? -13.123 -16.303 16.395 1.00 75.19 83 HIS A N 1
ATOM 684 C CA . HIS A 1 83 ? -14.386 -16.508 17.107 1.00 75.19 83 HIS A CA 1
ATOM 685 C C . HIS A 1 83 ? -14.425 -17.845 17.860 1.00 75.19 83 HIS A C 1
ATOM 687 O O . HIS A 1 83 ? -14.951 -17.902 18.974 1.00 75.19 83 HIS A O 1
ATOM 693 N N . ALA A 1 84 ? -13.857 -18.918 17.304 1.00 84.12 84 ALA A N 1
ATOM 694 C CA . ALA A 1 84 ? -13.749 -20.203 17.990 1.00 84.12 84 ALA A CA 1
ATOM 695 C C . ALA A 1 84 ? -12.818 -20.123 19.211 1.00 84.12 84 ALA A C 1
ATOM 697 O O . ALA A 1 84 ? -13.142 -20.682 20.261 1.00 84.12 84 ALA A O 1
ATOM 698 N N . ILE A 1 85 ? -11.697 -19.400 19.104 1.00 82.31 85 ILE A N 1
ATOM 699 C CA . ILE A 1 85 ? -10.782 -19.146 20.227 1.00 82.31 85 ILE A CA 1
ATOM 700 C C . ILE A 1 85 ? -11.485 -18.327 21.314 1.00 82.31 85 ILE A C 1
ATOM 702 O O . ILE A 1 85 ? -11.462 -18.723 22.477 1.00 82.31 85 ILE A O 1
ATOM 706 N N . LEU A 1 86 ? -12.177 -17.243 20.951 1.00 75.62 86 LEU A N 1
ATOM 707 C CA . LEU A 1 86 ? -12.935 -16.421 21.900 1.00 75.62 86 LEU A CA 1
ATOM 708 C C . LEU A 1 86 ? -14.050 -17.216 22.590 1.00 75.62 86 LEU A C 1
ATOM 710 O O . LEU A 1 86 ? -14.241 -17.090 23.797 1.00 75.62 86 LEU A O 1
ATOM 714 N N . ARG A 1 87 ? -14.753 -18.087 21.856 1.00 83.31 87 ARG A N 1
ATOM 715 C CA . ARG A 1 87 ? -15.781 -18.965 22.430 1.00 83.31 87 ARG A CA 1
ATOM 716 C C . ARG A 1 87 ? -15.183 -19.968 23.419 1.00 83.31 87 ARG A C 1
ATOM 718 O O . ARG A 1 87 ? -15.787 -20.201 24.461 1.00 83.31 87 ARG A O 1
ATOM 725 N N . LYS A 1 88 ? -14.004 -20.530 23.126 1.00 82.81 88 LYS A N 1
ATOM 726 C CA . LYS A 1 88 ? -13.279 -21.404 24.062 1.00 82.81 88 LYS A CA 1
ATOM 727 C C . LYS A 1 88 ? -12.836 -20.646 25.311 1.00 82.81 88 LYS A C 1
ATOM 729 O O . LYS A 1 88 ? -13.093 -21.128 26.403 1.00 82.81 88 LYS A O 1
ATOM 734 N N . LEU A 1 89 ? -12.253 -19.453 25.163 1.00 75.06 89 LEU A N 1
ATOM 735 C CA . LEU A 1 89 ? -11.857 -18.610 26.298 1.00 75.06 89 LEU A CA 1
ATOM 736 C C . LEU A 1 89 ? -13.057 -18.240 27.176 1.00 75.06 89 LEU A C 1
ATOM 738 O O . LEU A 1 89 ? -12.972 -18.349 28.391 1.00 75.06 89 LEU A O 1
ATOM 742 N N . SER A 1 90 ? -14.193 -17.897 26.565 1.00 77.12 90 SER A N 1
ATOM 743 C CA . SER A 1 90 ? -15.430 -17.593 27.288 1.00 77.12 90 SER A CA 1
ATOM 744 C C . SER A 1 90 ? -15.999 -18.812 28.027 1.00 77.12 90 SER A C 1
ATOM 746 O O . SER A 1 90 ? -16.411 -18.694 29.178 1.00 77.12 90 SER A O 1
ATOM 748 N N . GLN A 1 91 ? -16.003 -19.999 27.411 1.00 75.75 91 GLN A N 1
ATOM 749 C CA . GLN A 1 91 ? -16.435 -21.230 28.086 1.00 75.75 91 GLN A CA 1
ATOM 750 C C . GLN A 1 91 ? -15.495 -21.623 29.233 1.00 75.75 91 GLN A C 1
ATOM 752 O O . GLN A 1 91 ? -15.967 -22.107 30.264 1.00 75.75 91 GLN A O 1
ATOM 757 N N . GLU A 1 92 ? -14.192 -21.391 29.071 1.00 65.19 92 GLU A N 1
ATOM 758 C CA . GLU A 1 92 ? -13.194 -21.639 30.109 1.00 65.19 92 GLU A CA 1
ATOM 759 C C . GLU A 1 92 ? -13.341 -20.639 31.268 1.00 65.19 92 GLU A C 1
ATOM 761 O O . GLU A 1 92 ? -13.359 -21.058 32.420 1.00 65.19 92 GLU A O 1
ATOM 766 N N . GLU A 1 93 ? -13.569 -19.346 30.997 1.00 64.56 93 GLU A N 1
ATOM 767 C CA . GLU A 1 93 ? -13.858 -18.329 32.024 1.00 64.56 93 GLU A CA 1
ATOM 768 C C . GLU A 1 93 ? -15.122 -18.653 32.833 1.00 64.56 93 GLU A C 1
ATOM 770 O O . GLU A 1 93 ? -15.124 -18.524 34.058 1.00 64.56 93 GLU A O 1
ATOM 775 N N . VAL A 1 94 ? -16.185 -19.130 32.176 1.00 60.84 94 VAL A N 1
ATOM 776 C CA . VAL A 1 94 ? -17.430 -19.535 32.854 1.00 60.84 94 VAL A CA 1
ATOM 777 C C . VAL A 1 94 ? -17.229 -20.790 33.716 1.00 60.84 94 VAL A C 1
ATOM 779 O O . VAL A 1 94 ? -17.847 -20.911 34.773 1.00 60.84 94 VAL A O 1
ATOM 782 N N . ARG A 1 95 ? -16.346 -21.718 33.320 1.00 58.78 95 ARG A N 1
ATOM 783 C CA . ARG A 1 95 ? -15.984 -22.896 34.137 1.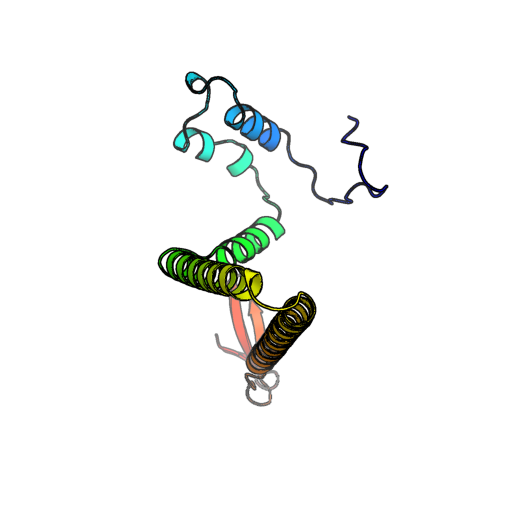00 58.78 95 ARG A CA 1
ATOM 784 C C . ARG A 1 95 ? -15.095 -22.535 35.324 1.00 58.78 95 ARG A C 1
ATOM 786 O O . ARG A 1 95 ? -15.268 -23.075 36.413 1.00 58.78 95 ARG A O 1
ATOM 793 N N . VAL A 1 96 ? -14.195 -21.583 35.122 1.00 53.28 96 VAL A N 1
ATOM 794 C CA . VAL A 1 96 ? -13.259 -21.071 36.124 1.00 53.28 96 VAL A CA 1
ATOM 795 C C . VAL A 1 96 ? -13.956 -20.310 37.255 1.00 53.28 96 VAL A C 1
ATOM 797 O O . VAL A 1 96 ? -13.453 -20.296 38.372 1.00 53.28 96 VAL A O 1
ATOM 800 N N . GLN A 1 97 ? -15.156 -19.760 37.047 1.00 52.91 97 GLN A N 1
ATOM 801 C CA . GLN A 1 97 ? -15.921 -19.143 38.143 1.00 52.91 97 GLN A CA 1
ATOM 802 C C . GLN A 1 97 ? -16.336 -20.127 39.261 1.00 52.91 97 GLN A C 1
ATOM 804 O O . GLN A 1 97 ? -16.879 -19.692 40.276 1.00 52.91 97 GLN A O 1
ATOM 809 N N . LYS A 1 98 ? -16.061 -21.435 39.122 1.00 53.94 98 LYS A N 1
ATOM 810 C CA . LYS A 1 98 ? -16.250 -22.445 40.177 1.00 53.94 98 LYS A CA 1
ATOM 811 C C . LYS A 1 98 ? -14.968 -23.103 40.699 1.00 53.94 98 LYS A C 1
ATOM 813 O O . LYS A 1 98 ? -15.076 -23.878 41.644 1.00 53.94 98 LYS A O 1
ATOM 818 N N . GLU A 1 99 ? -13.788 -22.809 40.151 1.00 55.03 99 GLU A N 1
ATOM 819 C CA . GLU A 1 99 ? -12.535 -23.431 40.601 1.00 55.03 99 GLU A CA 1
ATOM 820 C C . GLU A 1 99 ? -11.374 -22.432 40.706 1.00 55.03 99 GLU A C 1
ATOM 822 O O . GLU A 1 99 ? -11.213 -21.539 39.880 1.00 55.03 99 GLU A O 1
ATOM 827 N N . ASP A 1 100 ? -10.570 -22.623 41.754 1.00 64.25 100 ASP A N 1
ATOM 828 C CA . ASP A 1 100 ? -9.511 -21.752 42.265 1.00 64.25 100 ASP A CA 1
ATOM 829 C C . ASP A 1 100 ? -8.700 -20.975 41.215 1.00 64.25 100 ASP A C 1
ATOM 831 O O . ASP A 1 100 ? -8.158 -21.531 40.255 1.00 64.25 100 ASP A O 1
ATOM 835 N N . ALA A 1 101 ? -8.496 -19.680 41.491 1.00 59.97 101 ALA A N 1
ATOM 836 C CA . ALA A 1 101 ? -7.720 -18.727 40.688 1.00 59.97 101 ALA A CA 1
ATOM 837 C C . ALA A 1 101 ? -6.306 -19.216 40.299 1.00 59.97 101 ALA A C 1
ATOM 839 O O . ALA A 1 101 ? -5.742 -18.757 39.306 1.00 59.97 101 ALA A O 1
ATOM 840 N N . SER A 1 102 ? -5.759 -20.188 41.036 1.00 65.56 102 SER A N 1
ATOM 841 C CA . SER A 1 102 ? -4.484 -20.852 40.747 1.00 65.56 102 SER A CA 1
ATOM 842 C C . SER A 1 102 ? -4.492 -21.691 39.461 1.00 65.56 102 SER A C 1
ATOM 844 O O . SER A 1 102 ? -3.442 -21.828 38.835 1.00 65.56 102 SER A O 1
ATOM 846 N N . LYS A 1 103 ? -5.630 -22.259 39.037 1.00 66.81 103 LYS A N 1
ATOM 847 C CA . LYS A 1 103 ? -5.705 -23.031 37.780 1.00 66.81 103 LYS A CA 1
ATOM 848 C C . LYS A 1 103 ? -5.731 -22.118 36.551 1.00 66.81 103 LYS A C 1
ATOM 850 O O . LYS A 1 103 ? -5.225 -22.476 35.491 1.00 66.81 103 LYS A O 1
ATOM 855 N N . VAL A 1 104 ? -6.265 -20.908 36.709 1.00 67.06 104 VAL A N 1
AT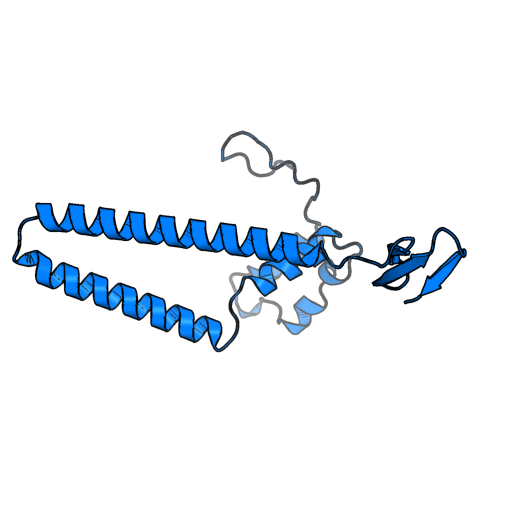OM 856 C CA . VAL A 1 104 ? -6.415 -19.901 35.645 1.00 67.06 104 VAL A CA 1
ATOM 857 C C . VAL A 1 104 ? -5.075 -19.329 35.216 1.00 67.06 104 VAL A C 1
ATOM 859 O O . VAL A 1 104 ? -4.831 -19.144 34.025 1.00 67.06 104 VAL A O 1
ATOM 862 N N . THR A 1 105 ? -4.200 -19.042 36.178 1.00 74.06 105 THR A N 1
ATOM 863 C CA . THR A 1 105 ? -2.846 -18.551 35.904 1.00 74.06 105 THR A CA 1
ATOM 864 C C . THR A 1 105 ? -2.023 -19.610 3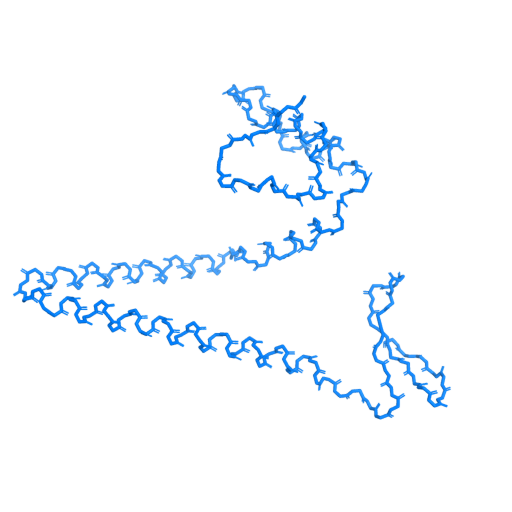5.176 1.00 74.06 105 THR A C 1
ATOM 866 O O . THR A 1 105 ? -1.423 -19.294 34.152 1.00 74.06 105 THR A O 1
ATOM 869 N N . SER A 1 106 ? -2.107 -20.873 35.608 1.00 76.69 106 SER A N 1
ATOM 870 C CA . SER A 1 106 ? -1.435 -21.995 34.937 1.00 76.69 106 SER A CA 1
ATOM 871 C C . SER A 1 106 ? -1.941 -22.219 33.503 1.00 76.69 106 SER A C 1
ATOM 873 O O . SER A 1 106 ? -1.147 -22.403 32.583 1.00 76.69 106 SER A O 1
ATOM 875 N N . LEU A 1 107 ? -3.255 -22.123 33.262 1.00 75.94 107 LEU A N 1
ATOM 876 C CA . LEU A 1 107 ? -3.821 -22.217 31.910 1.00 75.94 107 LEU A CA 1
ATOM 877 C C . LEU A 1 107 ? -3.358 -21.074 30.994 1.00 75.94 107 LEU A C 1
ATOM 879 O O . LEU A 1 107 ? -3.045 -21.317 29.828 1.00 75.94 107 LEU A O 1
ATOM 883 N N . LYS A 1 108 ? -3.283 -19.838 31.504 1.00 77.56 108 LYS A N 1
ATOM 884 C CA . LYS A 1 108 ? -2.796 -18.684 30.730 1.00 77.56 108 LYS A CA 1
ATOM 885 C C . LYS A 1 108 ? -1.323 -18.830 30.340 1.00 77.56 108 LYS A C 1
ATOM 887 O O . LYS A 1 108 ? -0.978 -18.494 29.209 1.00 77.56 108 L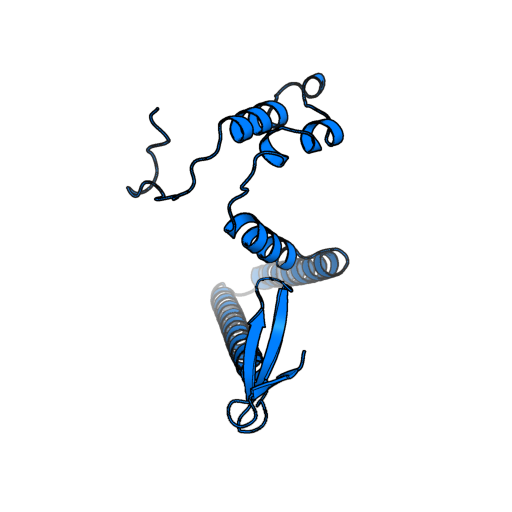YS A O 1
ATOM 892 N N . GLU A 1 109 ? -0.482 -19.352 31.232 1.00 81.31 109 GLU A N 1
ATOM 893 C CA . GLU A 1 109 ? 0.928 -19.636 30.927 1.00 81.31 109 GLU A CA 1
ATOM 894 C C . GLU A 1 109 ? 1.074 -20.726 29.860 1.00 81.31 109 GLU A C 1
ATOM 896 O O . GLU A 1 109 ? 1.752 -20.499 28.860 1.00 81.31 109 GLU A O 1
ATOM 901 N N . ASN A 1 110 ? 0.341 -21.837 29.979 1.00 81.56 110 ASN A N 1
ATOM 902 C CA . ASN A 1 110 ? 0.385 -22.923 28.992 1.00 81.56 110 ASN A CA 1
ATOM 903 C C . ASN A 1 110 ? -0.071 -22.472 27.590 1.00 81.56 110 ASN A C 1
ATOM 905 O O . ASN A 1 110 ? 0.484 -22.893 26.574 1.00 81.56 110 ASN A O 1
ATOM 909 N N . VAL A 1 111 ? -1.087 -21.602 27.509 1.00 82.31 111 VAL A N 1
ATOM 910 C CA . VAL A 1 111 ? -1.554 -21.036 26.230 1.00 82.31 111 VAL A CA 1
ATOM 911 C C . VAL A 1 111 ? -0.512 -20.094 25.628 1.00 82.31 111 VAL A C 1
ATOM 913 O O . VAL A 1 111 ? -0.308 -20.109 24.412 1.00 82.31 111 VAL A O 1
ATOM 916 N N . LYS A 1 112 ? 0.159 -19.291 26.461 1.00 87.44 112 LYS A N 1
ATOM 917 C CA . LYS A 1 112 ? 1.230 -18.393 26.022 1.00 87.44 112 LYS A CA 1
ATOM 918 C C . LYS A 1 112 ? 2.414 -19.183 25.455 1.00 87.44 112 LYS A C 1
ATOM 920 O O . LYS A 1 112 ? 2.843 -18.900 24.341 1.00 87.44 112 LYS A O 1
ATOM 925 N N . GLU A 1 113 ? 2.857 -20.223 26.156 1.00 88.12 113 GLU A N 1
ATOM 926 C CA . GLU A 1 113 ? 3.953 -21.094 25.714 1.00 88.12 113 GLU A CA 1
ATOM 927 C C . GLU A 1 113 ? 3.605 -21.840 24.411 1.00 88.12 113 GLU A C 1
ATOM 929 O O . GLU A 1 113 ? 4.412 -21.918 23.483 1.00 88.12 113 GLU A O 1
ATOM 934 N N . ALA A 1 114 ? 2.362 -22.317 24.268 1.00 83.75 114 ALA A N 1
ATOM 935 C CA . ALA A 1 114 ? 1.903 -22.963 23.037 1.00 83.75 114 ALA A CA 1
ATOM 936 C C . ALA A 1 114 ? 1.871 -22.007 21.827 1.00 83.75 114 ALA A C 1
ATOM 938 O O . ALA A 1 114 ? 2.137 -22.431 20.696 1.00 83.75 114 ALA A O 1
ATOM 939 N N . LEU A 1 115 ? 1.542 -20.729 22.044 1.00 82.62 115 LEU A N 1
ATOM 940 C CA . LEU A 1 115 ? 1.576 -19.697 21.003 1.00 82.62 115 LEU A CA 1
ATOM 941 C C . LEU A 1 115 ? 3.009 -19.356 20.589 1.00 82.62 115 LEU A C 1
ATOM 943 O O . LEU A 1 115 ? 3.278 -19.265 19.390 1.00 82.62 115 LEU A O 1
ATOM 947 N N . GLU A 1 116 ? 3.917 -19.214 21.555 1.00 88.75 116 GLU A N 1
ATOM 948 C CA . GLU A 1 116 ? 5.339 -18.949 21.305 1.00 88.75 116 GLU A CA 1
ATOM 949 C C . GLU A 1 116 ? 5.979 -20.098 20.514 1.00 88.75 116 GLU A C 1
ATOM 951 O O . GLU A 1 116 ? 6.546 -19.860 19.446 1.00 88.75 116 GLU A O 1
ATOM 956 N N . ARG A 1 117 ? 5.748 -21.356 20.915 1.00 90.31 117 ARG A N 1
ATOM 957 C CA . ARG A 1 117 ? 6.239 -22.535 20.179 1.00 90.31 117 ARG A CA 1
ATOM 958 C C . ARG A 1 117 ? 5.748 -22.570 18.728 1.00 90.31 117 ARG A C 1
ATOM 960 O O . ARG A 1 117 ? 6.502 -22.881 17.809 1.00 90.31 117 ARG A O 1
ATOM 967 N N . ARG A 1 118 ? 4.482 -22.212 18.493 1.00 82.56 118 ARG A N 1
ATOM 968 C CA . ARG A 1 118 ? 3.902 -22.181 17.139 1.00 82.56 118 ARG A CA 1
ATOM 969 C C . ARG A 1 118 ? 4.464 -21.033 16.293 1.00 82.56 118 ARG A C 1
ATOM 971 O O . ARG A 1 118 ? 4.562 -21.165 15.072 1.00 82.56 118 ARG A O 1
ATOM 978 N N . ALA A 1 119 ? 4.818 -19.909 16.916 1.00 83.56 119 ALA A N 1
ATOM 979 C CA . ALA A 1 119 ? 5.488 -18.801 16.241 1.00 83.56 119 ALA A CA 1
ATOM 980 C C . ALA A 1 119 ? 6.919 -19.184 15.829 1.00 83.56 119 ALA A C 1
ATOM 982 O O . ALA A 1 119 ? 7.319 -18.909 14.696 1.00 83.56 119 ALA A O 1
ATOM 983 N N . GLU A 1 120 ? 7.656 -19.879 16.696 1.00 88.75 120 GLU A N 1
ATOM 984 C CA . GLU A 1 120 ? 8.998 -20.389 16.395 1.00 88.75 120 GLU A CA 1
ATOM 985 C C . GLU A 1 120 ? 8.987 -21.423 15.263 1.00 88.75 120 GLU A C 1
ATOM 987 O O . GLU A 1 120 ? 9.778 -21.315 14.323 1.00 88.75 120 GLU A O 1
ATOM 992 N N . GLU A 1 121 ? 8.044 -22.372 15.282 1.00 87.38 121 GLU A N 1
ATOM 993 C CA . GLU A 1 121 ? 7.853 -23.343 14.194 1.00 87.38 121 GLU A CA 1
ATOM 994 C C . GLU A 1 121 ? 7.574 -22.652 12.851 1.00 87.38 121 GLU A C 1
ATOM 996 O O . GLU A 1 121 ? 8.145 -23.034 11.825 1.00 87.38 121 GLU A O 1
ATOM 1001 N N . ARG A 1 122 ? 6.747 -21.593 12.842 1.00 78.94 122 ARG A N 1
ATOM 1002 C CA . ARG A 1 122 ? 6.494 -20.788 11.633 1.00 78.94 122 ARG A CA 1
ATOM 1003 C C . ARG A 1 122 ? 7.759 -20.093 11.136 1.00 78.94 122 ARG A C 1
ATOM 1005 O O . ARG A 1 122 ? 8.030 -20.145 9.938 1.00 78.94 122 ARG A O 1
ATOM 1012 N N . GLN A 1 123 ? 8.554 -19.501 12.027 1.00 82.38 123 GLN A N 1
ATOM 1013 C CA . GLN A 1 123 ? 9.819 -18.868 11.638 1.00 82.38 123 GLN A CA 1
ATOM 1014 C C . GLN A 1 123 ? 10.830 -19.881 11.083 1.00 82.38 123 GLN A C 1
ATOM 1016 O O . GLN A 1 123 ? 11.550 -19.584 10.129 1.00 82.38 123 GLN A O 1
ATOM 1021 N N . LEU A 1 124 ? 10.896 -21.085 11.655 1.00 86.06 124 LEU A N 1
ATOM 1022 C CA . LEU A 1 124 ? 11.744 -22.168 11.152 1.00 86.06 124 LEU A CA 1
ATOM 1023 C C . LEU A 1 124 ? 11.291 -22.646 9.769 1.00 86.06 124 LEU A C 1
ATOM 1025 O O . LEU A 1 124 ? 12.131 -22.799 8.879 1.00 86.06 124 LEU A O 1
ATOM 1029 N N . ALA A 1 125 ? 9.984 -22.816 9.562 1.00 79.75 125 ALA A N 1
ATOM 1030 C CA . ALA A 1 125 ? 9.419 -23.179 8.266 1.00 79.75 125 ALA A CA 1
ATOM 1031 C C . ALA A 1 125 ? 9.687 -22.104 7.197 1.00 79.75 125 ALA A C 1
ATOM 1033 O O . ALA A 1 125 ? 10.061 -22.432 6.072 1.00 79.75 125 ALA A O 1
ATOM 1034 N N . GLU A 1 126 ? 9.579 -20.821 7.549 1.00 77.50 126 GLU A N 1
ATOM 1035 C CA . GLU A 1 126 ? 9.871 -19.706 6.643 1.00 77.50 126 GLU A CA 1
ATOM 1036 C C . GLU A 1 126 ? 11.360 -19.647 6.263 1.00 77.50 126 GLU A C 1
ATOM 1038 O O . GLU A 1 126 ? 11.710 -19.537 5.082 1.00 77.50 126 GLU A O 1
ATOM 1043 N N . LYS A 1 127 ? 12.263 -19.809 7.240 1.00 78.44 127 LYS A N 1
ATOM 1044 C CA . LYS A 1 127 ? 13.710 -19.904 6.984 1.00 78.44 127 LYS A CA 1
ATOM 1045 C C . LYS A 1 127 ? 14.045 -21.110 6.102 1.00 78.44 127 LYS A C 1
ATOM 1047 O O . LYS A 1 127 ? 14.862 -20.984 5.187 1.00 78.44 127 LYS A O 1
ATOM 1052 N N . ALA A 1 128 ? 13.403 -22.257 6.330 1.00 74.88 128 ALA A N 1
ATOM 1053 C CA . ALA A 1 128 ? 13.580 -23.455 5.512 1.00 74.88 128 ALA A CA 1
ATOM 1054 C C . ALA A 1 128 ? 13.078 -23.253 4.072 1.00 74.88 128 ALA A C 1
ATOM 1056 O O . ALA A 1 128 ? 13.798 -23.581 3.128 1.00 74.88 128 ALA A O 1
ATOM 1057 N N . ALA A 1 129 ? 11.906 -22.641 3.885 1.00 70.88 129 ALA A N 1
ATOM 1058 C CA . ALA A 1 129 ? 11.361 -22.320 2.566 1.00 70.88 129 ALA A CA 1
ATOM 1059 C C . ALA A 1 129 ? 12.255 -21.331 1.799 1.00 70.88 129 ALA A C 1
ATOM 1061 O O . ALA A 1 129 ? 12.519 -21.511 0.609 1.00 70.88 129 ALA A O 1
ATOM 1062 N N . THR A 1 130 ? 12.793 -20.322 2.488 1.00 67.44 130 THR A N 1
ATOM 1063 C CA . THR A 1 130 ? 13.726 -19.351 1.894 1.00 67.44 130 THR A CA 1
ATOM 1064 C C . THR A 1 130 ? 15.034 -20.023 1.472 1.00 67.44 130 THR A C 1
ATOM 1066 O O . THR A 1 130 ? 15.561 -19.744 0.395 1.00 67.44 130 THR A O 1
ATOM 1069 N N . ARG A 1 131 ? 15.540 -20.961 2.285 1.00 63.84 131 ARG A N 1
ATOM 1070 C CA . ARG A 1 131 ? 16.744 -21.737 1.965 1.00 63.84 131 ARG A CA 1
ATOM 1071 C C . ARG A 1 131 ? 16.523 -22.656 0.763 1.00 63.84 131 ARG A C 1
ATOM 1073 O O . ARG A 1 131 ? 17.363 -22.657 -0.129 1.00 63.84 131 ARG A O 1
ATOM 1080 N N . ALA A 1 132 ? 15.386 -23.351 0.702 1.00 60.78 132 ALA A N 1
ATOM 1081 C CA . ALA A 1 132 ? 15.025 -24.211 -0.426 1.00 60.78 132 ALA A CA 1
ATOM 1082 C C . ALA A 1 132 ? 14.920 -23.429 -1.749 1.00 60.78 132 ALA A C 1
ATOM 1084 O O . ALA A 1 132 ? 15.338 -23.916 -2.796 1.00 60.78 132 ALA A O 1
ATOM 1085 N N . ARG A 1 133 ? 14.429 -22.184 -1.702 1.00 60.09 133 ARG A N 1
ATOM 1086 C CA . ARG A 1 133 ? 14.310 -21.312 -2.882 1.00 60.09 133 ARG A CA 1
ATOM 1087 C C . ARG A 1 133 ? 15.661 -20.834 -3.431 1.00 60.09 133 ARG A C 1
ATOM 1089 O O . ARG A 1 133 ? 15.755 -20.512 -4.611 1.00 60.09 133 ARG A O 1
ATOM 1096 N N . ASN A 1 134 ? 16.698 -20.800 -2.594 1.00 59.88 134 ASN A N 1
ATOM 1097 C CA . ASN A 1 134 ? 18.058 -20.424 -2.994 1.00 59.88 134 ASN A CA 1
ATOM 1098 C C . ASN A 1 134 ? 18.904 -21.613 -3.478 1.00 59.88 134 ASN A C 1
ATOM 1100 O O . ASN A 1 134 ? 19.963 -21.397 -4.060 1.00 59.88 134 ASN A O 1
ATOM 1104 N N . THR A 1 135 ? 18.447 -22.849 -3.266 1.00 57.28 135 THR A N 1
ATOM 1105 C CA . THR A 1 135 ? 19.130 -24.082 -3.689 1.00 57.28 135 THR A CA 1
ATOM 1106 C C . THR A 1 135 ? 18.530 -24.697 -4.955 1.00 57.28 135 THR A C 1
ATOM 1108 O O . THR A 1 135 ? 18.611 -25.906 -5.148 1.00 57.28 135 THR A O 1
ATOM 1111 N N . GLU A 1 136 ? 17.945 -23.893 -5.848 1.00 62.34 136 GLU A N 1
ATOM 1112 C CA . GLU A 1 136 ? 17.861 -24.288 -7.261 1.00 62.34 136 GLU A CA 1
ATOM 1113 C C . GLU A 1 136 ? 19.296 -24.356 -7.797 1.00 62.34 136 GLU A C 1
ATOM 1115 O O . GLU A 1 136 ? 19.846 -23.368 -8.287 1.00 62.34 136 GLU A O 1
ATOM 1120 N N . GLU A 1 137 ? 19.936 -25.512 -7.605 1.00 64.62 137 GLU A N 1
ATOM 1121 C CA . GLU A 1 137 ? 21.285 -25.798 -8.073 1.00 64.62 137 GLU A CA 1
ATOM 1122 C C . GLU A 1 137 ? 21.316 -25.678 -9.594 1.00 64.62 137 GLU A C 1
ATOM 1124 O O . GLU A 1 137 ? 20.913 -26.566 -10.345 1.00 64.62 137 GLU A O 1
ATOM 1129 N N . VAL A 1 138 ? 21.784 -24.524 -10.055 1.00 72.31 138 VAL A N 1
ATOM 1130 C CA . VAL A 1 138 ? 22.066 -24.297 -11.463 1.00 72.31 138 VAL A CA 1
ATOM 1131 C C . VAL A 1 138 ? 23.198 -25.257 -11.856 1.00 72.31 138 VAL A C 1
ATOM 1133 O O . VAL A 1 138 ? 24.168 -25.375 -11.097 1.00 72.31 138 VAL A O 1
ATOM 1136 N N . PRO A 1 139 ? 23.116 -25.964 -13.001 1.00 76.06 139 PRO A N 1
ATOM 1137 C CA . PRO A 1 139 ? 24.167 -26.889 -13.410 1.00 76.06 139 PRO A CA 1
ATOM 1138 C C . PRO A 1 139 ? 25.552 -26.233 -13.370 1.00 76.06 139 PRO A C 1
ATOM 1140 O O . PRO A 1 139 ? 25.695 -25.041 -13.657 1.00 76.06 139 PRO A O 1
ATOM 1143 N N . ARG A 1 140 ? 26.589 -27.004 -13.011 1.00 74.12 140 ARG A N 1
ATOM 1144 C CA . ARG A 1 140 ? 27.959 -26.478 -12.866 1.00 74.12 140 ARG A CA 1
ATOM 1145 C C . ARG A 1 140 ? 28.357 -25.659 -14.099 1.00 74.12 140 ARG A C 1
ATOM 1147 O O . ARG A 1 140 ? 28.332 -26.165 -15.215 1.00 74.12 140 ARG A O 1
ATOM 1154 N N . GLY A 1 141 ? 28.744 -24.402 -13.878 1.00 82.88 141 GLY A N 1
ATOM 1155 C CA . GLY A 1 141 ? 29.151 -23.472 -14.937 1.00 82.88 141 GLY A CA 1
ATOM 1156 C C . GLY A 1 141 ? 28.075 -22.476 -15.379 1.00 82.88 141 GLY A C 1
ATOM 1157 O O . GLY A 1 141 ? 28.395 -21.573 -16.151 1.00 82.88 141 GLY A O 1
ATOM 1158 N N . TRP A 1 142 ? 26.846 -22.587 -14.873 1.00 88.19 142 TRP A N 1
ATOM 1159 C CA . TRP A 1 142 ? 25.773 -21.624 -15.112 1.00 88.19 142 TRP A CA 1
ATOM 1160 C C . TRP A 1 142 ? 25.558 -20.701 -13.910 1.00 88.19 142 TRP A C 1
ATOM 1162 O O . TRP A 1 142 ? 25.593 -21.133 -12.759 1.00 88.19 142 TRP A O 1
ATOM 1172 N N . TH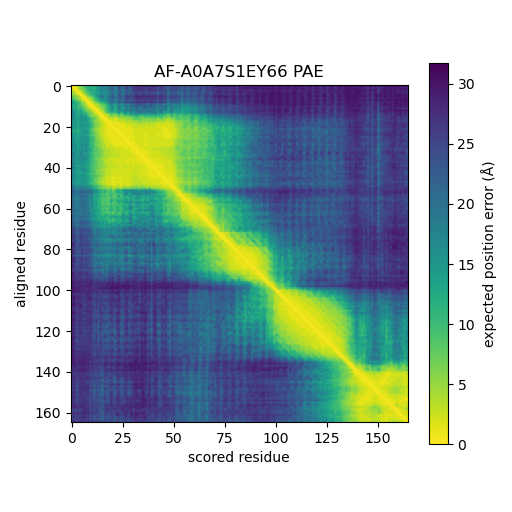R A 1 143 ? 25.292 -19.424 -14.173 1.00 88.88 143 THR A N 1
ATOM 1173 C CA . THR A 1 143 ? 24.959 -18.421 -13.155 1.00 88.88 143 THR A CA 1
ATOM 1174 C C . THR A 1 143 ? 23.601 -17.789 -13.451 1.00 88.88 143 THR A C 1
ATOM 1176 O O . THR A 1 143 ? 23.296 -17.456 -14.595 1.00 88.88 143 THR A O 1
ATOM 1179 N N . LYS A 1 144 ? 22.764 -17.636 -12.416 1.00 88.88 144 LYS A N 1
ATOM 1180 C CA . LYS A 1 144 ? 21.446 -16.986 -12.503 1.00 88.88 144 LYS A CA 1
ATOM 1181 C C . LYS A 1 144 ? 21.630 -15.475 -12.351 1.00 88.88 144 LYS A C 1
ATOM 1183 O O . LYS A 1 144 ? 22.136 -15.016 -11.331 1.00 88.88 144 LYS A O 1
ATOM 1188 N N . GLN A 1 145 ? 21.234 -14.705 -13.360 1.00 89.31 145 GLN A N 1
ATOM 1189 C CA . GLN A 1 145 ? 21.339 -13.244 -13.382 1.00 89.31 145 GLN A CA 1
ATOM 1190 C C . GLN A 1 145 ? 19.962 -12.61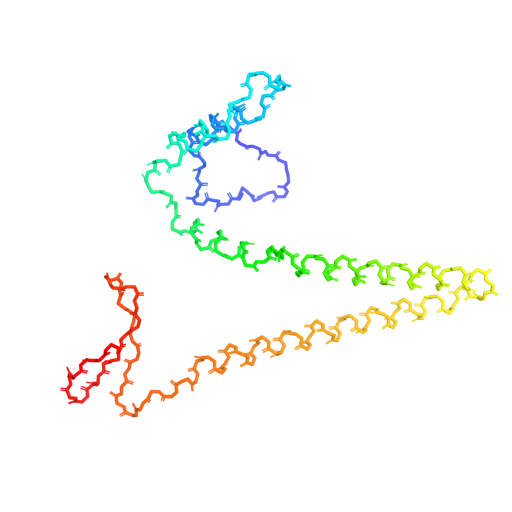1 -13.633 1.00 89.31 145 GLN A C 1
ATOM 1192 O O . GLN A 1 145 ? 19.126 -13.172 -14.337 1.00 89.31 145 GLN A O 1
ATOM 1197 N N . TRP A 1 146 ? 19.698 -11.446 -13.033 1.00 92.19 146 TRP A N 1
ATOM 1198 C CA . TRP A 1 146 ? 18.448 -10.700 -13.223 1.00 92.19 146 TRP A CA 1
ATOM 1199 C C . TRP A 1 146 ? 18.603 -9.661 -14.338 1.00 92.19 146 TRP A C 1
ATOM 1201 O O . TRP A 1 146 ? 19.478 -8.799 -14.269 1.00 92.19 146 TRP A O 1
ATOM 1211 N N . SER A 1 147 ? 17.747 -9.712 -15.363 1.00 92.81 147 SER A N 1
ATOM 1212 C CA . SER A 1 147 ? 17.735 -8.711 -16.434 1.00 92.81 147 SER A CA 1
ATOM 1213 C C . SER A 1 147 ? 16.774 -7.568 -16.098 1.00 92.81 147 SER A C 1
ATOM 1215 O O . SER A 1 147 ? 15.557 -7.737 -16.173 1.00 92.81 147 SER A O 1
ATOM 1217 N N . ALA A 1 148 ? 17.308 -6.381 -15.791 1.00 89.81 148 ALA A N 1
ATOM 1218 C CA . ALA A 1 148 ? 16.497 -5.197 -15.483 1.00 89.81 148 ALA A CA 1
ATOM 1219 C C . ALA A 1 148 ? 15.609 -4.745 -16.660 1.00 89.81 148 ALA A C 1
ATOM 1221 O O . ALA A 1 148 ? 14.499 -4.261 -16.447 1.00 89.81 148 ALA A O 1
ATOM 1222 N N . SER A 1 149 ? 16.053 -4.942 -17.907 1.00 88.50 149 SER A N 1
ATOM 1223 C CA . SER A 1 149 ? 15.291 -4.547 -19.100 1.00 88.50 149 SER A CA 1
ATOM 1224 C C . SER A 1 149 ? 14.095 -5.457 -19.381 1.00 88.50 149 SER A C 1
ATOM 1226 O O . SER A 1 149 ? 13.072 -4.992 -19.873 1.00 88.50 149 SER A O 1
ATOM 1228 N N . LYS A 1 150 ? 14.208 -6.753 -19.065 1.00 89.12 150 LYS A N 1
ATOM 1229 C CA . LYS A 1 150 ? 13.177 -7.764 -19.349 1.00 89.12 150 LYS A CA 1
ATOM 1230 C C . LYS A 1 150 ? 12.438 -8.271 -18.110 1.00 89.12 150 LYS A C 1
ATOM 1232 O O . LYS A 1 150 ? 11.555 -9.111 -18.274 1.00 89.12 150 LYS A O 1
ATOM 1237 N N . GLN A 1 151 ? 12.801 -7.774 -16.923 1.00 91.56 151 GLN A N 1
ATOM 1238 C CA . GLN A 1 151 ? 12.194 -8.092 -15.623 1.00 91.56 151 GLN A CA 1
ATOM 1239 C C . GLN A 1 151 ? 12.046 -9.606 -15.394 1.00 91.56 151 GLN A C 1
ATOM 1241 O O . GLN A 1 151 ? 11.014 -10.087 -14.930 1.00 91.56 151 GLN A O 1
ATOM 1246 N N . ARG A 1 152 ? 13.071 -10.374 -15.784 1.00 91.75 152 ARG A N 1
ATOM 1247 C CA . ARG A 1 152 ? 13.116 -11.831 -15.619 1.00 91.75 152 ARG A CA 1
ATOM 1248 C C . ARG A 1 152 ? 14.546 -12.320 -15.403 1.00 91.75 152 ARG A C 1
ATOM 1250 O O . ARG A 1 152 ? 15.502 -11.664 -15.832 1.00 91.75 152 ARG A O 1
ATOM 1257 N N . PHE A 1 153 ? 14.680 -13.469 -14.744 1.00 90.69 153 PHE A N 1
ATOM 1258 C CA . PHE A 1 153 ? 15.961 -14.161 -14.624 1.00 90.69 153 PHE A CA 1
ATOM 1259 C C . PHE A 1 153 ? 16.387 -14.738 -15.979 1.00 90.69 153 PHE A C 1
ATOM 1261 O O . PHE A 1 153 ? 15.541 -15.100 -16.790 1.00 90.69 153 PHE A O 1
ATOM 1268 N N . TYR A 1 154 ? 17.694 -14.791 -16.214 1.00 91.44 154 TYR A N 1
ATOM 1269 C CA . TYR A 1 154 ? 18.317 -15.563 -17.283 1.00 91.44 154 TYR A CA 1
ATOM 1270 C C . TYR A 1 154 ? 19.533 -16.297 -16.718 1.00 91.44 154 TYR A C 1
ATOM 1272 O O . TYR A 1 154 ? 20.087 -15.919 -15.680 1.00 91.44 154 TYR A O 1
ATOM 1280 N N . TYR A 1 155 ? 19.949 -17.348 -17.407 1.00 92.69 155 TYR A N 1
ATOM 1281 C CA . TYR A 1 155 ? 21.089 -18.169 -17.046 1.00 92.69 155 TYR A CA 1
ATOM 1282 C C . TYR A 1 155 ? 22.228 -17.914 -18.030 1.00 92.69 155 TYR A C 1
ATOM 1284 O O . TYR A 1 155 ? 22.032 -17.975 -19.245 1.00 92.69 155 TYR A O 1
ATOM 1292 N N . HIS A 1 156 ? 23.419 -17.620 -17.511 1.00 91.00 156 HIS A N 1
ATOM 1293 C CA . HIS A 1 156 ? 24.627 -17.405 -18.305 1.00 91.00 156 HIS A CA 1
ATOM 1294 C C . HIS A 1 156 ? 25.652 -18.498 -18.011 1.00 91.00 156 HIS A C 1
ATOM 1296 O O . HIS A 1 156 ? 26.025 -18.717 -16.858 1.00 91.00 156 HIS A O 1
ATOM 1302 N N . HIS A 1 157 ? 26.134 -19.172 -19.049 1.00 92.62 157 HIS A N 1
ATOM 1303 C CA . HIS A 1 157 ? 27.163 -20.193 -18.920 1.00 92.62 157 HIS A CA 1
ATOM 1304 C C . HIS A 1 157 ? 28.559 -19.567 -19.059 1.00 92.62 157 HIS A C 1
ATOM 1306 O O . HIS A 1 157 ? 28.948 -19.146 -20.145 1.00 92.62 157 HIS A O 1
ATOM 1312 N N . SER A 1 158 ? 29.366 -19.570 -17.993 1.00 86.25 158 SER A N 1
ATOM 1313 C CA . SER A 1 158 ? 30.679 -18.897 -17.975 1.00 86.25 158 SER A CA 1
ATOM 1314 C C . SER A 1 158 ? 31.695 -19.486 -18.961 1.00 86.25 158 SER A C 1
ATOM 1316 O O . SER A 1 158 ? 32.400 -18.735 -19.622 1.00 86.25 158 SER A O 1
ATOM 1318 N N . ALA A 1 159 ? 31.745 -20.816 -19.101 1.00 87.88 159 ALA A N 1
ATOM 1319 C CA . ALA A 1 159 ? 32.695 -21.476 -20.004 1.00 87.88 159 ALA A CA 1
ATOM 1320 C C . ALA A 1 159 ? 32.346 -21.359 -21.501 1.00 87.88 159 ALA A C 1
ATOM 1322 O O . ALA A 1 159 ? 33.249 -21.347 -22.330 1.00 87.88 159 ALA A O 1
ATOM 1323 N N . THR A 1 160 ? 31.057 -21.307 -21.864 1.00 91.69 160 THR A N 1
ATOM 1324 C CA . THR A 1 160 ? 30.626 -21.301 -23.279 1.00 91.69 160 THR A CA 1
ATOM 1325 C C . THR A 1 160 ? 30.144 -19.938 -23.774 1.00 91.69 160 THR A C 1
ATOM 1327 O O . THR A 1 160 ? 29.959 -19.771 -24.976 1.00 91.69 160 THR A O 1
ATOM 1330 N N . GLY A 1 161 ? 29.897 -18.980 -22.873 1.00 89.94 161 GLY A N 1
ATOM 1331 C CA . GLY A 1 161 ? 29.316 -17.672 -23.198 1.00 89.94 161 GLY A CA 1
ATOM 1332 C C . GLY A 1 161 ? 27.859 -17.734 -23.670 1.00 89.94 161 GLY A C 1
ATOM 1333 O O . GLY A 1 161 ? 27.332 -16.750 -24.186 1.00 89.94 161 GLY A O 1
ATOM 1334 N N . LYS A 1 162 ? 27.195 -18.891 -23.542 1.00 91.81 162 LYS A N 1
ATOM 1335 C CA . LYS A 1 162 ? 25.793 -19.060 -23.934 1.00 91.81 162 LYS A CA 1
ATOM 1336 C C . LYS A 1 162 ? 24.867 -18.491 -22.862 1.00 91.81 162 LYS A C 1
ATOM 1338 O O . LYS A 1 162 ? 25.077 -18.716 -21.671 1.00 91.81 162 LYS A O 1
ATOM 1343 N N . SER A 1 163 ? 23.810 -17.820 -23.309 1.00 91.88 163 SER A N 1
ATOM 1344 C CA . SER A 1 163 ? 22.749 -17.281 -22.455 1.00 91.88 163 SER A CA 1
ATOM 1345 C C . SER A 1 163 ? 21.417 -17.938 -22.798 1.00 91.88 163 SER A C 1
ATOM 1347 O O . SER A 1 163 ? 21.062 -18.028 -23.974 1.00 91.88 163 SER A O 1
ATOM 1349 N N . GLN A 1 164 ? 20.674 -18.364 -21.780 1.00 89.19 164 GLN A N 1
ATOM 1350 C CA . GLN A 1 164 ? 19.336 -18.940 -21.914 1.00 89.19 164 GLN A CA 1
ATOM 1351 C C . GLN A 1 164 ? 18.362 -18.222 -20.973 1.00 89.19 164 GLN A C 1
ATOM 1353 O O . GLN A 1 164 ? 18.746 -17.832 -19.872 1.00 89.19 164 GLN A O 1
ATOM 1358 N N . TRP A 1 165 ? 17.132 -17.999 -21.437 1.00 86.62 165 TRP A N 1
ATOM 1359 C CA . TRP A 1 165 ? 16.054 -17.378 -20.659 1.00 86.62 165 TRP A CA 1
ATOM 1360 C C . TRP A 1 165 ? 15.337 -18.400 -19.789 1.00 86.62 165 TRP A C 1
ATOM 1362 O O . TRP A 1 165 ? 15.173 -19.542 -20.272 1.00 86.62 165 TRP A O 1
#

Organism: Noctiluca scintillans (NCBI:txid2966)

Nearest PDB structures (foldseek):
  4u45-assembly2_A  TM=6.073E-01  e=1.091E+00  Homo sapiens
  5uy6-assembly1_A  TM=7.409E-01  e=4.245E+00  Homo sapiens
  4u43-assembly2_A  TM=5.153E-01  e=1.608E+00  Homo sapiens
  3aln-assembly1_A  TM=5.193E-01  e=3.979E+00  Homo sapiens

Mean predicted aligned error: 18.4 Å

Solvent-accessible surface area (backbone atoms only — not comparable to full-atom values): 10106 Å² total; per-residue (Å²): 140,87,76,90,89,81,72,87,93,56,78,78,83,60,96,63,78,85,52,71,50,49,53,54,53,50,53,37,68,68,42,86,52,72,88,69,33,68,51,72,77,58,55,71,69,32,64,51,76,69,50,79,77,69,57,76,63,54,61,56,48,50,55,51,53,59,69,66,52,66,62,70,68,57,40,52,51,53,52,52,52,51,52,51,50,51,51,50,53,51,54,49,53,65,55,43,77,77,48,64,73,73,58,55,56,54,51,53,50,53,53,49,53,55,49,51,55,52,52,51,52,50,52,52,51,51,53,49,53,55,50,56,69,70,59,70,76,59,62,94,59,45,44,85,44,78,38,82,91,75,77,43,65,31,38,39,26,74,86,78,72,49,74,47,116

Sequence (165 aa):
RRYFVSGEGSCANSKFVLTESCFDLLGGLFSLCPEYRPRAREQLNHTWFTEKPMPEWHKDHWAKVTSEIPRGDDMRRHTEETHAILRKLSQEEVRVQKEDASKVTSLKENVKEALERRAEERQLAEKAATRARNTEEVPRGWTKQWSASKQRFYYHHSATGKSQW

Radius of gyration: 26.28 Å; Cα contacts (8 Å, |Δi|>4): 65; chains: 1; bounding box: 54×51×66 Å

pLDDT: mean 75.96, std 15.1, range [37.56, 97.44]

Foldseek 3Di:
DDPDDDDPDDPPPPPDDDDPLNVVLVCLCPDPDPVSRDDPVVSCVGVSVVDPDPPPVVVVVCVVVVVVPDDDVRVVVVVVVVVVVVVVVVVVVVVCVVPDPVVVVVVVVVVVVVVVVVVVVVVVVVVVVVVVVVPPPDPPQWDWDADPVVRDIWIARNVPRDIGD